Protein AF-A0A3D6C573-F1 (afdb_monomer_lite)

Radius of gyration: 12.77 Å; chains: 1; bounding box: 36×27×29 Å

Secondary structure (DSSP, 8-state):
-EEE-HHHHHHHHHHH-S-SSSB----SSHHHHHHHHHHHSTTHHHHHHTT-EEEEEESS-TTTSEEP-TTTTT-------EEEEE--TT---SSS---EEHHHHHHHTT--

Structure (mmCIF, N/CA/C/O backbone):
data_AF-A0A3D6C573-F1
#
_entry.id   AF-A0A3D6C573-F1
#
loop_
_atom_site.group_PDB
_atom_site.id
_atom_site.type_symbol
_atom_site.label_atom_id
_atom_site.label_alt_id
_atom_site.label_comp_id
_atom_site.label_asym_id
_atom_site.label_entity_id
_atom_site.label_seq_id
_atom_site.pdbx_PDB_ins_code
_atom_site.Cartn_x
_atom_site.Cartn_y
_atom_site.Cartn_z
_atom_site.occupancy
_atom_site.B_iso_or_equiv
_atom_site.auth_seq_id
_atom_site.auth_comp_id
_atom_site.auth_asym_id
_atom_site.auth_atom_id
_atom_site.pdbx_PDB_model_num
ATOM 1 N N . MET A 1 1 ? -3.879 8.286 7.166 1.00 89.69 1 MET A N 1
ATOM 2 C CA . MET A 1 1 ? -4.852 8.027 6.091 1.00 89.69 1 MET A CA 1
ATOM 3 C C . MET A 1 1 ? -4.251 7.046 5.100 1.00 89.69 1 MET A C 1
ATOM 5 O O . MET A 1 1 ? -3.042 6.845 5.106 1.00 89.69 1 MET A O 1
ATOM 9 N N . ILE A 1 2 ? -5.079 6.400 4.279 1.00 92.88 2 ILE A N 1
ATOM 10 C CA . ILE A 1 2 ? -4.613 5.487 3.227 1.00 92.88 2 ILE A CA 1
ATOM 11 C C . ILE A 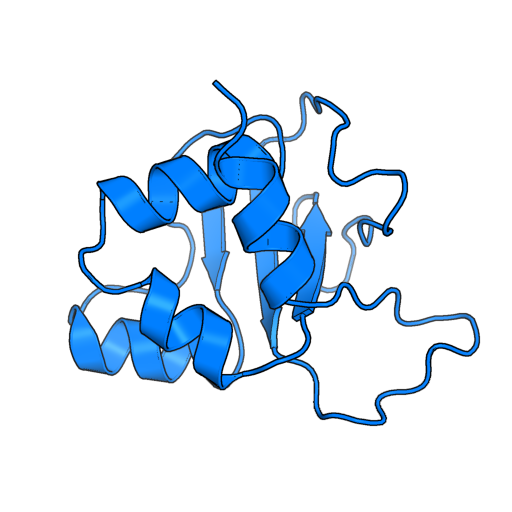1 2 ? -5.062 6.034 1.874 1.00 92.88 2 ILE A C 1
ATOM 13 O O . ILE A 1 2 ? -6.254 6.237 1.654 1.00 92.88 2 ILE A O 1
ATOM 17 N N . SER A 1 3 ? -4.118 6.213 0.958 1.00 94.00 3 SER A N 1
ATOM 18 C CA . SER A 1 3 ? -4.358 6.698 -0.397 1.00 94.00 3 SER A CA 1
ATOM 19 C C . SER A 1 3 ? -3.906 5.662 -1.421 1.00 94.00 3 SER A C 1
ATOM 21 O O . SER A 1 3 ? -2.767 5.194 -1.416 1.00 94.00 3 SER A O 1
ATOM 23 N N . LEU A 1 4 ? -4.817 5.283 -2.314 1.00 93.62 4 LEU A N 1
ATOM 24 C CA . LEU A 1 4 ? -4.567 4.339 -3.399 1.00 93.62 4 LEU A CA 1
ATOM 25 C C . LEU A 1 4 ? -4.389 5.102 -4.712 1.00 93.62 4 LEU A C 1
ATOM 27 O O . LEU A 1 4 ? -5.134 6.034 -5.008 1.00 93.62 4 LEU A O 1
ATOM 31 N N . TYR A 1 5 ? -3.461 4.639 -5.546 1.00 91.88 5 TYR A N 1
ATOM 32 C CA . TYR A 1 5 ? -3.124 5.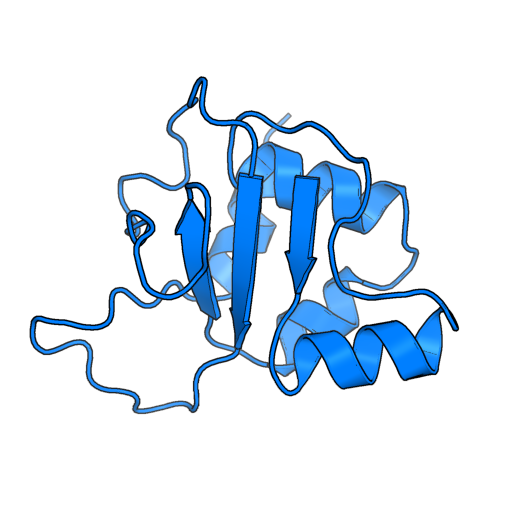262 -6.828 1.00 91.88 5 TYR A CA 1
ATOM 33 C C . TYR A 1 5 ? -3.219 4.275 -8.000 1.00 91.88 5 TYR A C 1
ATOM 35 O O . TYR A 1 5 ? -3.412 3.065 -7.834 1.00 91.88 5 TYR A O 1
ATOM 43 N N . GLY A 1 6 ? -3.099 4.806 -9.218 1.00 89.81 6 GLY A N 1
ATOM 44 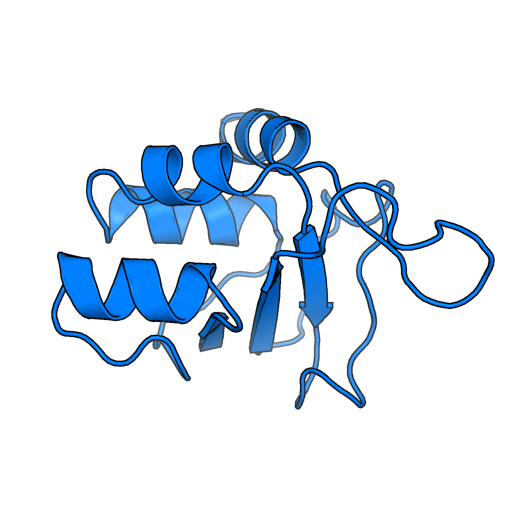C CA . GLY A 1 6 ? -2.999 4.023 -10.450 1.00 89.81 6 GLY A CA 1
ATOM 45 C C . GLY A 1 6 ? -4.207 3.119 -10.730 1.00 89.81 6 GLY A C 1
ATOM 46 O O . GLY A 1 6 ? -5.362 3.465 -10.465 1.00 89.81 6 GLY A O 1
ATOM 47 N N . SER A 1 7 ? -3.943 1.936 -11.291 1.00 90.31 7 SER A N 1
ATOM 48 C CA . SER A 1 7 ? -4.982 0.950 -11.622 1.00 90.31 7 SER A CA 1
ATOM 49 C C . SER A 1 7 ? -5.713 0.410 -10.388 1.00 90.31 7 SER A C 1
ATOM 51 O O . SER A 1 7 ? -6.900 0.095 -10.483 1.00 90.31 7 SER A O 1
ATOM 53 N N . LEU A 1 8 ? -5.054 0.366 -9.223 1.00 91.06 8 LEU A N 1
ATOM 54 C CA . LEU A 1 8 ? -5.660 -0.061 -7.960 1.00 91.06 8 LEU A CA 1
ATOM 55 C C . LEU A 1 8 ? -6.737 0.932 -7.512 1.00 91.06 8 LEU A C 1
ATOM 57 O O . LEU A 1 8 ? -7.846 0.514 -7.187 1.00 91.06 8 LEU A O 1
ATOM 61 N N . ALA A 1 9 ? -6.443 2.235 -7.561 1.00 93.19 9 ALA A N 1
ATOM 62 C CA . ALA A 1 9 ? -7.407 3.291 -7.249 1.00 93.19 9 ALA A CA 1
ATOM 63 C C . ALA A 1 9 ? -8.651 3.209 -8.138 1.00 93.19 9 ALA A C 1
ATOM 65 O O . ALA A 1 9 ? -9.784 3.291 -7.660 1.00 93.19 9 ALA A O 1
ATOM 66 N N . ARG A 1 10 ? -8.443 2.993 -9.444 1.00 92.75 10 ARG A N 1
ATOM 67 C CA . ARG A 1 10 ? -9.533 2.844 -10.414 1.00 92.75 10 ARG A CA 1
ATOM 68 C C . ARG A 1 10 ? -10.403 1.632 -10.093 1.00 92.75 10 ARG A C 1
ATOM 70 O O . ARG A 1 10 ? -11.620 1.775 -10.028 1.00 92.75 10 ARG A O 1
ATOM 77 N N . ALA A 1 11 ? -9.793 0.471 -9.857 1.00 91.69 11 ALA A N 1
ATOM 78 C CA . ALA A 1 11 ? -10.523 -0.751 -9.529 1.00 91.69 11 ALA A CA 1
ATOM 79 C C . ALA A 1 11 ? -11.275 -0.635 -8.190 1.00 91.69 11 ALA A C 1
ATOM 81 O O . ALA A 1 11 ? -12.417 -1.082 -8.076 1.00 91.69 11 ALA A O 1
ATOM 82 N N . PHE A 1 12 ? -10.669 0.016 -7.193 1.00 94.19 12 PHE A N 1
ATOM 83 C CA . PHE A 1 12 ? -11.301 0.303 -5.907 1.00 94.19 12 PHE A CA 1
ATOM 84 C C . PHE A 1 12 ? -12.529 1.204 -6.073 1.00 94.19 12 PHE A C 1
ATOM 86 O O . PHE A 1 12 ? -13.626 0.838 -5.647 1.00 94.19 12 PHE A O 1
ATOM 93 N N . LYS A 1 13 ? -12.370 2.347 -6.752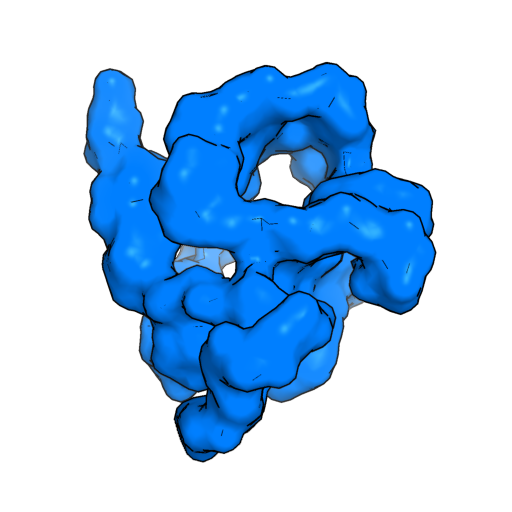 1.00 94.50 13 LYS A N 1
ATOM 94 C CA . LYS A 1 13 ? -13.464 3.287 -7.029 1.00 94.50 13 LYS A CA 1
ATOM 95 C C . LYS A 1 13 ? -14.582 2.630 -7.827 1.00 94.50 13 LYS A C 1
ATOM 97 O O . LYS A 1 13 ? -15.758 2.853 -7.556 1.00 94.50 13 LYS A O 1
ATOM 102 N N . GLU A 1 14 ? -14.237 1.799 -8.804 1.00 94.06 14 GLU A N 1
ATOM 103 C CA . GLU A 1 14 ? -15.219 1.084 -9.612 1.00 94.06 14 GLU A CA 1
ATOM 104 C C . GLU A 1 14 ? -16.027 0.085 -8.780 1.00 94.06 14 GLU A C 1
ATOM 106 O O . GLU A 1 14 ? -17.250 0.033 -8.925 1.00 94.06 14 GLU A O 1
ATOM 111 N N . LYS A 1 15 ? -15.373 -0.659 -7.884 1.00 94.00 15 LYS A N 1
ATOM 112 C CA . LYS A 1 15 ? -16.020 -1.687 -7.065 1.00 94.00 15 LYS A CA 1
ATOM 113 C C . LYS A 1 15 ? -16.829 -1.112 -5.903 1.00 94.00 15 LYS A C 1
ATOM 115 O O . LYS A 1 15 ? -17.967 -1.523 -5.703 1.00 94.00 15 LYS A O 1
ATOM 120 N N . TYR A 1 16 ? -16.253 -0.182 -5.146 1.00 93.62 16 TYR A N 1
ATOM 121 C CA . TYR A 1 16 ? -16.849 0.320 -3.902 1.00 93.62 16 TYR A CA 1
ATOM 122 C C . TYR A 1 16 ? -17.566 1.660 -4.063 1.00 93.62 16 TYR A C 1
ATOM 124 O O . TYR A 1 16 ? -18.281 2.067 -3.155 1.00 93.62 16 TYR A O 1
ATOM 132 N N . LYS A 1 17 ? -17.407 2.343 -5.207 1.00 93.56 17 LYS A N 1
ATOM 133 C CA . LYS A 1 17 ? -17.962 3.688 -5.468 1.00 93.56 17 LYS A CA 1
ATOM 134 C C . LYS A 1 17 ? -17.535 4.740 -4.434 1.00 93.56 17 LYS A C 1
ATOM 136 O O . LYS A 1 17 ? -18.230 5.731 -4.241 1.00 93.56 17 LYS A O 1
ATOM 141 N N . LEU A 1 18 ? -16.381 4.530 -3.804 1.00 92.69 18 LEU A N 1
ATOM 142 C CA . LEU A 1 18 ? -15.774 5.424 -2.821 1.00 92.69 18 LEU A CA 1
ATOM 14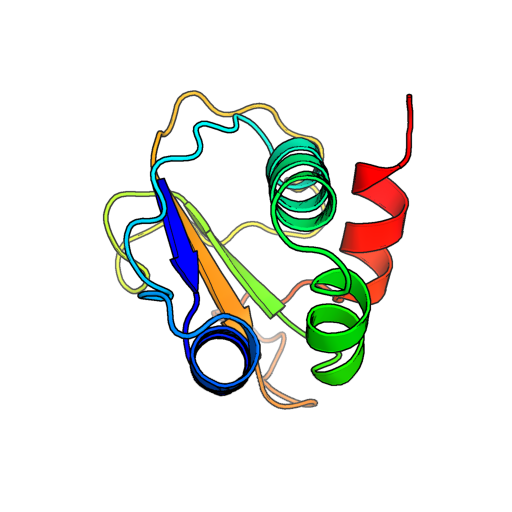3 C C . LEU A 1 18 ? -14.548 6.121 -3.407 1.00 92.69 18 LEU A C 1
ATOM 145 O O . LEU A 1 18 ? -13.990 5.672 -4.413 1.00 92.69 18 LEU A O 1
ATOM 149 N N . ASP A 1 19 ? -14.145 7.215 -2.766 1.00 92.69 19 ASP A N 1
ATOM 150 C CA . ASP A 1 19 ? -12.889 7.877 -3.085 1.00 92.69 19 ASP A CA 1
ATOM 151 C C . ASP A 1 19 ? -11.704 6.987 -2.654 1.00 92.69 19 ASP A C 1
ATOM 153 O O . ASP A 1 19 ? -11.658 6.562 -1.497 1.00 92.69 19 ASP A O 1
ATOM 157 N N . PRO A 1 20 ? -10.793 6.615 -3.574 1.00 91.81 20 PRO A N 1
ATOM 158 C CA . PRO A 1 20 ? -9.602 5.841 -3.242 1.00 91.81 20 PRO A CA 1
ATOM 159 C C . PRO A 1 20 ? -8.505 6.654 -2.535 1.00 91.81 20 PRO A C 1
ATOM 161 O O . PRO A 1 20 ? -7.520 6.047 -2.115 1.00 91.81 20 PRO A O 1
ATOM 164 N N . THR A 1 21 ? -8.627 7.981 -2.429 1.00 91.25 21 THR A N 1
ATOM 165 C CA . THR A 1 21 ? -7.680 8.839 -1.698 1.00 91.25 21 THR A CA 1
ATOM 166 C C . THR A 1 21 ? -8.199 9.222 -0.313 1.00 91.25 21 THR A C 1
ATOM 168 O O . THR A 1 21 ? -9.406 9.336 -0.111 1.00 91.25 21 THR A O 1
ATOM 171 N N . ASP A 1 22 ? -7.278 9.411 0.635 1.00 90.25 22 ASP A N 1
ATOM 172 C CA . ASP A 1 22 ? -7.538 9.900 1.996 1.00 90.25 22 ASP A CA 1
ATOM 173 C C . ASP A 1 22 ? -8.541 9.056 2.798 1.00 90.25 22 ASP A C 1
ATOM 175 O O . ASP A 1 22 ? -9.358 9.555 3.575 1.00 90.25 22 ASP A O 1
ATOM 179 N N . ILE A 1 23 ? -8.466 7.731 2.645 1.00 92.69 23 ILE A N 1
ATOM 180 C CA . ILE A 1 23 ? -9.300 6.795 3.399 1.00 92.69 23 ILE A CA 1
ATOM 181 C C . ILE A 1 23 ? -8.957 6.954 4.896 1.00 92.69 23 ILE A C 1
ATOM 183 O O . ILE A 1 23 ? -7.788 6.789 5.272 1.00 92.69 23 ILE A O 1
ATOM 187 N N . PRO A 1 24 ? -9.936 7.247 5.780 1.00 92.06 24 PRO A N 1
ATOM 188 C CA . PRO A 1 24 ? -9.698 7.653 7.170 1.00 92.06 24 PRO A CA 1
ATOM 189 C C . PRO A 1 24 ? -9.422 6.458 8.101 1.00 92.06 24 PRO A C 1
ATOM 191 O O . PRO A 1 24 ? -9.995 6.328 9.182 1.00 92.06 24 PRO A O 1
ATOM 194 N N . ILE A 1 25 ? -8.538 5.561 7.672 1.00 90.25 25 ILE A N 1
ATOM 195 C CA . ILE A 1 25 ? -8.060 4.411 8.435 1.00 90.25 25 ILE A CA 1
ATOM 196 C C . ILE A 1 25 ? -6.646 4.735 8.931 1.00 90.25 25 ILE A C 1
ATOM 198 O O . ILE A 1 25 ? -5.782 5.148 8.156 1.00 90.25 25 ILE A O 1
ATOM 202 N N . HIS A 1 26 ? -6.428 4.564 10.234 1.00 88.12 26 HIS A N 1
ATOM 203 C CA . HIS A 1 26 ? -5.139 4.786 10.887 1.00 88.12 26 HIS A CA 1
ATOM 204 C C . HIS A 1 26 ? -4.480 3.441 11.159 1.00 88.12 26 HIS A C 1
ATOM 206 O O . HIS A 1 26 ? -5.086 2.576 11.790 1.00 88.12 26 HIS A O 1
ATOM 212 N N . VAL A 1 27 ? -3.262 3.280 10.658 1.00 89.69 27 VAL A N 1
ATOM 213 C CA . VAL A 1 27 ? -2.478 2.043 10.702 1.00 89.69 27 VAL A CA 1
ATOM 214 C C . VAL A 1 27 ? -1.016 2.417 10.878 1.00 89.69 27 VAL A C 1
ATOM 216 O O . VAL A 1 27 ? -0.580 3.454 10.373 1.00 89.69 27 VAL A O 1
ATOM 219 N N . GLN A 1 28 ? -0.273 1.596 11.610 1.00 89.00 28 GLN A N 1
ATOM 220 C CA . GLN A 1 28 ? 1.119 1.880 11.965 1.00 89.00 28 GLN A CA 1
ATOM 221 C C . GLN A 1 28 ? 2.117 1.051 11.155 1.00 89.00 28 GLN A C 1
ATOM 223 O O . GLN A 1 28 ? 3.310 1.337 11.165 1.00 89.00 28 GLN A O 1
ATOM 228 N N . SER A 1 29 ? 1.650 0.032 10.438 1.00 87.06 29 SER A N 1
ATOM 229 C CA . SER A 1 29 ? 2.487 -0.824 9.601 1.00 87.06 29 SER A CA 1
ATOM 230 C C . SER A 1 29 ? 1.771 -1.223 8.317 1.00 87.06 29 SER A C 1
ATOM 232 O O . SER A 1 29 ? 0.545 -1.117 8.189 1.00 87.06 29 SER A O 1
ATOM 234 N N . VAL A 1 30 ? 2.538 -1.754 7.365 1.00 86.56 30 VAL A N 1
ATOM 235 C CA . VAL A 1 30 ? 1.985 -2.290 6.117 1.00 86.56 30 VAL A CA 1
ATOM 236 C C . VAL A 1 30 ? 1.080 -3.498 6.395 1.00 86.56 30 VAL A C 1
ATOM 238 O O . VAL A 1 30 ? 0.044 -3.661 5.745 1.00 86.56 30 VAL A O 1
ATOM 241 N N . ALA A 1 31 ? 1.425 -4.315 7.394 1.00 85.12 31 ALA A N 1
ATOM 242 C CA . ALA A 1 31 ? 0.616 -5.447 7.837 1.00 85.12 31 ALA A CA 1
ATOM 243 C C . ALA A 1 31 ? -0.773 -4.993 8.321 1.00 85.12 31 ALA A C 1
ATOM 245 O O . ALA A 1 31 ? -1.801 -5.504 7.863 1.00 85.12 31 ALA A O 1
ATOM 246 N N . GLU A 1 32 ? -0.811 -3.984 9.197 1.00 87.75 32 GLU A N 1
ATOM 247 C CA . GLU A 1 32 ? -2.057 -3.398 9.694 1.00 87.75 32 GLU A CA 1
ATOM 248 C C . GLU A 1 32 ? -2.858 -2.729 8.581 1.00 87.75 32 GLU A C 1
ATOM 250 O O . GLU A 1 32 ? -4.075 -2.892 8.525 1.00 87.75 32 GLU A O 1
ATOM 255 N N . MET A 1 33 ? -2.187 -2.036 7.659 1.00 89.56 33 MET A N 1
ATOM 256 C CA . MET A 1 33 ? -2.809 -1.444 6.478 1.00 89.56 33 MET A CA 1
ATOM 257 C C . MET A 1 33 ? -3.550 -2.494 5.652 1.00 89.56 33 MET A C 1
ATOM 259 O O . MET A 1 33 ? -4.734 -2.329 5.350 1.00 89.56 33 MET A O 1
ATOM 263 N N . MET A 1 34 ? -2.890 -3.609 5.332 1.00 88.19 34 MET A N 1
ATOM 264 C CA . MET A 1 34 ? -3.500 -4.697 4.568 1.00 88.19 34 MET A CA 1
ATOM 265 C C . MET A 1 34 ? -4.659 -5.346 5.326 1.00 88.19 34 MET A C 1
ATOM 267 O O . MET A 1 34 ? -5.720 -5.592 4.743 1.00 88.19 34 MET A O 1
ATOM 271 N N . LYS A 1 35 ? -4.502 -5.579 6.632 1.00 88.75 35 LYS A N 1
ATOM 272 C CA . LYS A 1 35 ? -5.559 -6.131 7.489 1.00 88.75 35 LYS A CA 1
ATOM 273 C C . LYS A 1 35 ? -6.767 -5.198 7.567 1.00 88.75 35 LYS A C 1
ATOM 275 O O . LYS A 1 35 ? -7.895 -5.636 7.358 1.00 88.75 35 LYS A O 1
ATOM 280 N N . ALA A 1 36 ? -6.549 -3.907 7.793 1.00 91.25 36 ALA A N 1
ATOM 281 C CA . ALA A 1 36 ? -7.614 -2.920 7.880 1.00 91.25 36 ALA A CA 1
ATOM 282 C C . ALA A 1 36 ? -8.330 -2.744 6.534 1.00 91.25 36 ALA A C 1
ATOM 284 O O . ALA A 1 36 ? -9.560 -2.728 6.494 1.00 91.25 36 ALA A O 1
ATOM 285 N N . MET A 1 37 ? -7.595 -2.693 5.421 1.00 92.56 37 MET A N 1
ATOM 286 C CA . MET A 1 37 ? -8.188 -2.608 4.085 1.00 92.56 37 MET A CA 1
ATOM 287 C C . MET A 1 37 ? -9.013 -3.852 3.740 1.00 92.56 37 MET A C 1
ATOM 289 O O . MET A 1 37 ? -10.125 -3.738 3.230 1.00 92.56 37 MET A O 1
ATOM 293 N N . THR A 1 38 ? -8.509 -5.050 4.035 1.00 91.00 38 THR A N 1
ATOM 294 C CA . THR A 1 38 ? -9.242 -6.296 3.753 1.00 91.00 38 THR A CA 1
ATOM 295 C C . THR A 1 38 ? -10.442 -6.512 4.674 1.00 91.00 38 THR A C 1
ATOM 297 O O . THR A 1 38 ? -11.443 -7.064 4.219 1.00 91.00 38 THR A O 1
ATOM 300 N N . ALA A 1 39 ? -10.381 -6.037 5.922 1.00 91.31 39 ALA A N 1
ATOM 301 C CA . ALA A 1 39 ? -11.496 -6.085 6.866 1.00 91.31 39 ALA A CA 1
ATOM 302 C C . ALA A 1 39 ? -12.620 -5.098 6.508 1.00 91.31 39 ALA A C 1
ATOM 304 O O . ALA A 1 39 ? -13.794 -5.450 6.604 1.00 91.31 39 ALA A O 1
ATOM 305 N N . ASN A 1 40 ? -12.276 -3.880 6.076 1.00 92.25 40 ASN A N 1
ATOM 306 C CA . ASN A 1 40 ? -13.264 -2.851 5.730 1.00 92.25 40 ASN A CA 1
ATOM 307 C C . ASN A 1 40 ? -13.827 -3.006 4.309 1.00 92.25 40 ASN A C 1
ATOM 309 O O . ASN A 1 40 ? -14.961 -2.607 4.052 1.00 92.25 40 ASN A O 1
ATOM 313 N N . PHE A 1 41 ? -13.063 -3.595 3.381 1.00 93.69 41 PHE A N 1
ATOM 314 C CA . PHE A 1 41 ? -13.431 -3.676 1.965 1.00 93.69 41 PHE A CA 1
ATOM 315 C C . PHE A 1 41 ? -13.413 -5.129 1.455 1.00 93.69 41 PHE A C 1
ATOM 317 O O . PHE A 1 41 ? -12.390 -5.614 0.951 1.00 93.69 41 PHE A O 1
ATOM 324 N N . PRO A 1 42 ? -14.554 -5.845 1.537 1.00 92.81 42 PRO A N 1
ATOM 325 C CA . PRO A 1 42 ? -14.658 -7.235 1.105 1.00 92.81 42 PRO A CA 1
ATOM 326 C C . PRO A 1 42 ? -14.229 -7.464 -0.352 1.00 92.81 42 PRO A C 1
ATOM 328 O O . PRO A 1 42 ? -14.811 -6.963 -1.318 1.00 92.81 42 PRO A O 1
ATOM 331 N N . GLY A 1 43 ? -13.197 -8.289 -0.521 1.00 89.94 43 GLY A N 1
ATOM 332 C CA . GLY A 1 43 ? -12.601 -8.596 -1.819 1.00 89.94 43 GLY A CA 1
ATOM 333 C C . GLY A 1 43 ? -11.622 -7.536 -2.328 1.00 89.94 43 GLY A C 1
ATOM 334 O O . GLY A 1 43 ? -11.308 -7.542 -3.517 1.00 89.94 43 GLY A O 1
ATOM 335 N N . PHE A 1 44 ? -11.134 -6.643 -1.460 1.00 90.88 44 PHE A N 1
ATOM 336 C CA . PHE A 1 44 ? -9.966 -5.804 -1.739 1.00 90.88 44 PHE A CA 1
ATOM 337 C C . PHE A 1 44 ? -8.724 -6.659 -1.992 1.00 90.88 44 PHE A C 1
ATOM 339 O O . PHE A 1 44 ? -7.972 -6.380 -2.916 1.00 90.88 44 PHE A O 1
ATOM 346 N N . ARG A 1 45 ? -8.575 -7.766 -1.252 1.00 87.88 45 ARG A N 1
ATOM 347 C CA . ARG A 1 45 ? -7.491 -8.738 -1.443 1.00 87.88 45 ARG A CA 1
ATOM 348 C C . ARG A 1 45 ? -7.347 -9.173 -2.903 1.00 87.88 45 ARG A C 1
ATOM 350 O O . ARG A 1 45 ? -6.265 -9.063 -3.454 1.00 87.88 45 ARG A O 1
ATOM 357 N N . ALA A 1 46 ? -8.438 -9.600 -3.536 1.00 88.31 46 ALA A N 1
ATOM 358 C CA . ALA A 1 46 ? -8.408 -10.041 -4.930 1.00 88.31 46 ALA A CA 1
ATOM 359 C C . ALA A 1 46 ? -8.040 -8.901 -5.899 1.00 88.31 46 ALA A C 1
ATOM 361 O O . ALA A 1 46 ? -7.327 -9.125 -6.871 1.00 88.31 46 ALA A O 1
ATOM 362 N N . LEU A 1 47 ? -8.487 -7.666 -5.621 1.00 87.88 47 LEU A N 1
ATOM 363 C CA . LEU A 1 47 ? -8.077 -6.491 -6.401 1.00 87.88 47 LEU A CA 1
ATOM 364 C C . LEU A 1 47 ? -6.580 -6.204 -6.259 1.00 87.88 47 LEU A C 1
ATOM 366 O O . LEU A 1 47 ? -5.947 -5.782 -7.226 1.00 87.88 47 LEU A O 1
ATOM 370 N N . PHE A 1 48 ? -6.041 -6.425 -5.060 1.00 87.62 48 PHE A N 1
ATOM 371 C CA . PHE A 1 48 ? -4.637 -6.219 -4.750 1.00 87.62 48 PHE A CA 1
ATOM 372 C C . PHE A 1 48 ? -3.748 -7.304 -5.387 1.00 87.62 48 PHE A C 1
ATOM 374 O O . PHE A 1 48 ? -2.775 -7.023 -6.078 1.00 87.62 48 PHE A O 1
ATOM 381 N N . GLU A 1 49 ? -4.118 -8.576 -5.253 1.00 85.38 49 GLU A N 1
ATOM 382 C CA . GLU A 1 49 ? -3.385 -9.691 -5.873 1.00 85.38 49 GLU A CA 1
ATOM 383 C C . GLU A 1 49 ? -3.301 -9.548 -7.401 1.00 85.38 49 GLU A C 1
ATOM 385 O O . GLU A 1 49 ? -2.277 -9.879 -7.996 1.00 85.38 49 GLU A O 1
ATOM 390 N N . ALA A 1 50 ? -4.335 -8.985 -8.034 1.00 84.44 50 ALA A N 1
ATOM 391 C CA . ALA A 1 50 ? -4.402 -8.826 -9.484 1.00 84.44 50 ALA A CA 1
ATOM 392 C C . ALA A 1 50 ? -3.362 -7.861 -10.088 1.00 84.44 50 ALA A C 1
ATOM 394 O O . ALA A 1 50 ? -3.126 -7.938 -11.292 1.00 84.44 50 ALA A O 1
ATOM 395 N N . GLN A 1 51 ? -2.748 -6.953 -9.313 1.00 82.06 51 GLN A N 1
ATOM 396 C CA . GLN A 1 51 ? -1.755 -6.007 -9.862 1.00 82.06 51 GLN A CA 1
ATOM 397 C C . GLN A 1 51 ? -0.301 -6.490 -9.715 1.00 82.06 51 GLN A C 1
ATOM 399 O O . GLN A 1 51 ? 0.591 -5.951 -10.366 1.00 82.06 51 GLN A O 1
ATOM 404 N N . GLY A 1 52 ? -0.047 -7.506 -8.883 1.00 79.62 52 GLY A N 1
ATOM 405 C CA . GLY A 1 52 ? 1.255 -8.172 -8.747 1.00 79.62 52 GLY A CA 1
ATOM 406 C C . GLY A 1 52 ? 2.317 -7.409 -7.943 1.00 79.62 52 GLY A C 1
ATOM 407 O O . GLY A 1 52 ? 2.810 -7.933 -6.943 1.00 79.62 52 GLY A O 1
ATOM 408 N N . HIS A 1 53 ? 2.677 -6.190 -8.348 1.00 83.75 53 HIS A N 1
ATOM 409 C CA . HIS A 1 53 ? 3.770 -5.409 -7.755 1.00 83.75 53 HIS A CA 1
ATOM 410 C C . HIS A 1 53 ? 3.315 -4.026 -7.301 1.00 83.75 53 HIS A C 1
ATOM 412 O O . HIS A 1 53 ? 2.530 -3.364 -7.981 1.00 83.75 53 HIS A O 1
ATOM 418 N N . TYR A 1 54 ? 3.858 -3.572 -6.173 1.00 85.81 54 TYR A N 1
ATOM 419 C CA . TYR A 1 54 ? 3.439 -2.341 -5.519 1.00 85.81 54 TYR A CA 1
ATOM 420 C C . TYR A 1 54 ? 4.609 -1.503 -5.046 1.00 85.81 54 TYR A C 1
ATOM 422 O O . TYR A 1 54 ? 5.582 -2.016 -4.506 1.00 85.81 54 TYR A O 1
ATOM 430 N N . ARG A 1 55 ? 4.463 -0.190 -5.172 1.00 87.31 55 ARG A N 1
ATOM 431 C CA . ARG A 1 55 ? 5.239 0.780 -4.412 1.00 87.31 55 ARG A CA 1
ATOM 432 C C . ARG A 1 55 ? 4.378 1.267 -3.254 1.00 87.31 55 ARG A C 1
ATOM 434 O O . ARG A 1 55 ? 3.259 1.737 -3.473 1.00 87.31 55 ARG A O 1
ATOM 441 N N . VAL A 1 56 ? 4.906 1.125 -2.044 1.00 88.69 56 VAL A N 1
ATOM 442 C CA . VAL A 1 56 ? 4.302 1.638 -0.814 1.00 88.69 56 VAL A CA 1
ATOM 443 C C . VAL A 1 56 ? 5.170 2.791 -0.334 1.00 88.69 56 VAL A C 1
ATOM 445 O O . VAL A 1 56 ? 6.388 2.655 -0.267 1.00 88.69 56 VAL A O 1
ATOM 448 N N . VAL A 1 57 ? 4.552 3.933 -0.061 1.00 89.44 57 VAL A N 1
ATOM 449 C CA . VAL A 1 57 ? 5.225 5.153 0.388 1.00 89.44 57 VAL A CA 1
ATOM 450 C C . VAL A 1 57 ? 4.547 5.632 1.666 1.00 89.44 57 VAL A C 1
ATOM 452 O O . VAL A 1 57 ? 3.319 5.620 1.747 1.00 89.44 57 VAL A O 1
ATOM 455 N N . ARG A 1 58 ? 5.340 6.041 2.655 1.00 89.25 58 ARG A N 1
ATOM 456 C CA . ARG A 1 58 ? 4.871 6.677 3.893 1.00 89.25 58 ARG A CA 1
ATOM 457 C C . ARG A 1 58 ? 5.263 8.153 3.915 1.00 89.25 58 ARG A C 1
ATOM 459 O O . ARG A 1 58 ? 6.357 8.495 3.471 1.00 89.25 58 ARG A O 1
ATOM 466 N N . GLY A 1 59 ? 4.407 9.010 4.458 1.00 86.88 59 GLY A N 1
ATOM 467 C CA . GLY A 1 59 ? 4.647 10.456 4.550 1.00 86.88 59 GLY A CA 1
ATOM 468 C C . GLY A 1 59 ? 3.515 11.268 3.932 1.00 86.88 59 GLY A C 1
ATOM 469 O O . GLY A 1 59 ? 2.471 10.713 3.625 1.00 86.88 59 GLY A O 1
ATOM 470 N N . ASP A 1 60 ? 3.727 12.571 3.761 1.00 85.56 60 ASP A N 1
ATOM 471 C CA . ASP A 1 60 ? 2.662 13.512 3.375 1.00 85.56 60 ASP A CA 1
ATOM 472 C C . ASP A 1 60 ? 2.185 13.351 1.919 1.00 85.56 60 ASP A C 1
ATOM 474 O O . ASP A 1 60 ? 1.080 13.766 1.563 1.00 85.56 60 ASP A O 1
ATOM 478 N N . SER A 1 61 ? 3.027 12.797 1.042 1.00 86.00 61 SER A N 1
ATOM 479 C CA . SER A 1 61 ? 2.712 12.613 -0.374 1.00 86.00 61 SER A CA 1
ATOM 480 C C . SER A 1 61 ? 3.401 11.376 -0.953 1.00 86.00 61 SER A C 1
ATOM 482 O O . SER A 1 61 ? 4.392 10.869 -0.424 1.00 86.00 61 SER A O 1
ATOM 484 N N . PHE A 1 62 ? 2.892 10.891 -2.087 1.00 85.06 62 PHE A N 1
ATOM 485 C CA . PHE A 1 62 ? 3.512 9.777 -2.808 1.00 85.06 62 PHE A CA 1
ATOM 486 C C . PHE A 1 62 ? 4.882 10.140 -3.415 1.00 85.06 62 PHE A C 1
ATOM 488 O O . PHE A 1 62 ? 5.741 9.266 -3.547 1.00 85.06 62 PHE A O 1
ATOM 495 N N . ASP A 1 63 ? 5.078 11.405 -3.797 1.00 83.88 63 ASP A N 1
ATOM 496 C CA . ASP A 1 63 ? 6.287 11.865 -4.489 1.00 83.88 63 ASP A CA 1
ATOM 497 C C . ASP A 1 63 ? 7.421 12.225 -3.516 1.00 83.88 63 ASP A C 1
ATOM 499 O O . ASP A 1 63 ? 8.580 11.938 -3.814 1.00 83.88 63 ASP A O 1
ATOM 503 N N . ASP A 1 64 ? 7.088 12.779 -2.345 1.00 83.50 64 ASP A N 1
ATOM 504 C CA . ASP A 1 64 ? 8.059 13.246 -1.340 1.00 83.50 64 ASP A CA 1
ATOM 505 C C . ASP A 1 64 ? 8.206 12.296 -0.141 1.00 83.50 64 ASP A C 1
ATOM 507 O O . ASP A 1 64 ? 9.077 12.485 0.710 1.00 83.50 64 ASP A O 1
ATOM 511 N N . GLY A 1 65 ? 7.348 11.280 -0.045 1.00 84.12 65 GLY A N 1
ATOM 512 C CA . GLY A 1 65 ? 7.375 10.321 1.049 1.00 84.12 65 GLY A CA 1
ATOM 513 C C . GLY A 1 65 ? 8.515 9.300 0.957 1.00 84.12 65 GLY A C 1
ATOM 514 O O . GLY A 1 65 ? 9.156 9.089 -0.075 1.00 84.12 65 GLY A O 1
ATOM 515 N N . HIS A 1 66 ? 8.731 8.595 2.064 1.00 86.75 66 HIS A N 1
ATOM 516 C CA . HIS A 1 66 ? 9.694 7.504 2.174 1.00 86.75 66 HIS A CA 1
ATOM 517 C C . HIS A 1 66 ? 9.124 6.228 1.550 1.00 86.75 66 HIS A C 1
ATOM 519 O O . HIS A 1 66 ? 8.092 5.717 1.991 1.00 86.75 66 HIS A O 1
ATOM 525 N N . ALA A 1 67 ? 9.790 5.702 0.523 1.00 85.69 67 ALA A N 1
ATOM 526 C CA . ALA A 1 67 ? 9.426 4.415 -0.055 1.00 85.69 67 ALA A CA 1
ATOM 527 C C . ALA A 1 67 ? 9.796 3.287 0.915 1.00 85.69 67 ALA A C 1
ATOM 529 O O . ALA A 1 67 ? 10.913 3.235 1.408 1.00 85.69 67 ALA A O 1
ATOM 530 N N . VAL A 1 68 ? 8.840 2.404 1.188 1.00 85.50 68 VAL A N 1
ATOM 531 C CA . VAL A 1 68 ? 9.028 1.269 2.093 1.00 85.50 68 VAL A CA 1
ATOM 532 C C . VAL A 1 68 ? 9.669 0.125 1.320 1.00 85.50 68 VAL A C 1
ATOM 534 O O . VAL A 1 68 ? 9.197 -0.238 0.235 1.00 85.50 68 VAL A O 1
ATOM 537 N N . ASP A 1 69 ? 10.729 -0.452 1.877 1.00 81.19 69 ASP A N 1
ATOM 538 C CA . ASP A 1 69 ? 11.379 -1.637 1.317 1.00 81.19 69 ASP A CA 1
ATOM 539 C C . ASP A 1 69 ? 10.947 -2.951 1.981 1.00 81.19 69 ASP A C 1
ATOM 541 O O . ASP A 1 69 ? 10.162 -2.968 2.924 1.00 81.19 69 ASP A O 1
ATOM 545 N N . GLU A 1 70 ? 11.435 -4.077 1.450 1.00 77.50 70 GLU A N 1
ATOM 546 C CA . GLU A 1 70 ? 11.068 -5.420 1.915 1.00 77.50 70 GLU A CA 1
ATOM 547 C C . GLU A 1 70 ? 11.449 -5.687 3.389 1.00 77.50 70 GLU A C 1
ATOM 549 O O . GLU A 1 70 ? 10.791 -6.492 4.043 1.00 77.50 70 GLU A O 1
ATOM 554 N N . ASN A 1 71 ? 12.457 -4.997 3.933 1.00 80.12 71 ASN A N 1
ATOM 555 C CA . ASN A 1 71 ? 12.881 -5.108 5.334 1.00 80.12 71 ASN A CA 1
ATOM 556 C C . ASN A 1 71 ? 12.078 -4.188 6.269 1.00 80.12 71 ASN A C 1
ATOM 558 O O . ASN A 1 71 ? 12.098 -4.373 7.484 1.00 80.12 71 ASN A O 1
ATOM 562 N N . GLU A 1 72 ? 11.384 -3.195 5.714 1.00 81.19 72 GLU A N 1
ATOM 563 C CA . GLU A 1 72 ? 10.619 -2.195 6.464 1.00 81.19 72 GLU A CA 1
ATOM 564 C C . GLU A 1 72 ? 9.122 -2.535 6.585 1.00 81.19 72 GLU A C 1
ATOM 566 O O . GLU A 1 72 ? 8.389 -1.847 7.299 1.00 81.19 72 GLU A O 1
ATOM 571 N N . ILE A 1 73 ? 8.651 -3.599 5.919 1.00 78.94 73 ILE A N 1
ATOM 572 C CA . ILE A 1 73 ? 7.230 -4.006 5.896 1.00 78.94 73 ILE A CA 1
ATOM 573 C C . ILE A 1 73 ? 6.698 -4.304 7.307 1.00 78.94 73 ILE A C 1
ATOM 575 O O . ILE A 1 73 ? 5.568 -3.929 7.633 1.00 78.94 73 ILE A O 1
ATOM 579 N N . ASP A 1 74 ? 7.519 -4.958 8.132 1.00 78.75 74 ASP A N 1
ATOM 580 C CA . ASP A 1 74 ? 7.180 -5.369 9.500 1.00 78.75 74 ASP A CA 1
ATOM 581 C C . ASP A 1 74 ? 7.451 -4.276 10.545 1.00 78.75 74 ASP A C 1
ATOM 583 O O . ASP A 1 74 ? 7.162 -4.448 11.731 1.00 78.75 74 ASP A O 1
ATOM 587 N N . MET A 1 75 ? 8.015 -3.139 10.130 1.00 83.56 75 MET A N 1
ATOM 588 C CA . MET A 1 75 ? 8.310 -2.044 11.045 1.00 83.56 75 MET A CA 1
ATOM 589 C C . MET A 1 75 ? 7.040 -1.262 11.392 1.00 83.56 75 MET A C 1
ATOM 591 O O . MET A 1 75 ? 6.156 -1.038 10.563 1.00 83.56 75 MET A O 1
ATOM 595 N N . VAL A 1 76 ? 6.973 -0.830 12.651 1.00 84.94 76 VAL A N 1
ATOM 596 C CA . VAL A 1 76 ? 5.918 0.042 13.169 1.00 84.94 76 VAL A CA 1
ATOM 597 C C . VAL A 1 76 ? 6.401 1.483 13.084 1.00 84.94 76 VAL A C 1
ATOM 599 O O . VAL A 1 76 ? 7.474 1.822 13.585 1.00 84.94 76 VAL A O 1
ATOM 602 N N . TRP A 1 77 ? 5.584 2.335 12.482 1.00 82.94 77 TRP A N 1
ATOM 603 C CA . TRP A 1 77 ? 5.878 3.737 12.231 1.00 82.94 77 TRP A CA 1
ATOM 604 C C . TRP A 1 77 ? 4.878 4.634 12.962 1.00 82.94 77 TRP A C 1
ATOM 606 O O . TRP A 1 77 ? 3.729 4.261 13.196 1.00 82.94 77 TRP A O 1
ATOM 616 N N . GLN A 1 78 ? 5.324 5.836 13.336 1.00 77.25 78 GLN A N 1
ATOM 617 C CA . GLN A 1 78 ? 4.448 6.862 13.919 1.00 77.25 78 GLN A CA 1
ATOM 618 C C . GLN A 1 78 ? 3.825 7.787 12.865 1.00 77.25 78 GLN A C 1
ATOM 620 O O . GLN A 1 78 ? 2.949 8.590 13.198 1.00 77.25 78 GLN A O 1
ATOM 625 N N . ASP A 1 79 ? 4.276 7.681 11.613 1.00 66.62 79 ASP A N 1
ATOM 626 C CA . ASP A 1 79 ? 3.748 8.460 10.500 1.00 66.62 79 ASP A CA 1
ATOM 627 C C . ASP A 1 79 ? 2.307 8.059 10.190 1.00 66.62 79 ASP A C 1
ATOM 629 O O . ASP A 1 79 ? 1.885 6.919 10.400 1.00 66.62 79 ASP A O 1
ATOM 633 N N . LYS A 1 80 ? 1.529 9.032 9.714 1.00 68.62 80 LYS A N 1
ATOM 634 C CA . LYS A 1 80 ? 0.072 8.900 9.646 1.00 68.62 80 LYS A CA 1
ATOM 635 C C . LYS A 1 80 ? -0.430 8.426 8.293 1.00 68.62 80 LYS A C 1
ATOM 637 O O . LYS A 1 80 ? -1.477 7.775 8.254 1.00 68.62 80 LYS A O 1
ATOM 642 N N . ASP A 1 81 ? 0.284 8.748 7.219 1.00 89.56 81 ASP A N 1
ATOM 643 C CA . ASP A 1 81 ? -0.241 8.654 5.863 1.00 89.56 81 ASP A CA 1
ATOM 644 C C . ASP A 1 81 ? 0.524 7.641 5.013 1.00 89.56 81 ASP A C 1
ATOM 646 O O . ASP A 1 81 ? 1.756 7.573 5.006 1.00 89.56 81 ASP A O 1
ATOM 650 N N . TRP A 1 82 ? -0.263 6.803 4.343 1.00 92.12 82 TRP A N 1
ATOM 651 C CA . TRP A 1 82 ? 0.184 5.653 3.579 1.00 92.12 82 TRP A CA 1
ATOM 652 C C . TRP A 1 82 ? -0.317 5.759 2.148 1.00 92.12 82 TRP A C 1
ATOM 654 O O . TRP A 1 82 ? -1.512 5.921 1.902 1.00 92.12 82 TRP A O 1
ATOM 664 N N . HIS A 1 83 ? 0.589 5.591 1.195 1.00 91.88 83 HIS A N 1
ATOM 665 C CA . HIS A 1 83 ? 0.319 5.710 -0.228 1.00 91.88 83 HIS A CA 1
ATOM 666 C C . HIS A 1 83 ? 0.687 4.408 -0.938 1.00 91.88 83 HIS A C 1
ATOM 668 O O . HIS A 1 83 ? 1.807 3.914 -0.814 1.00 91.88 83 HIS A O 1
ATOM 674 N N . ILE A 1 84 ? -0.247 3.848 -1.708 1.00 91.12 84 ILE A N 1
ATOM 675 C CA . ILE A 1 84 ? -0.062 2.575 -2.414 1.00 91.12 84 ILE A CA 1
ATOM 676 C C . ILE A 1 84 ? -0.293 2.772 -3.905 1.00 91.12 84 ILE A C 1
ATOM 678 O O . ILE A 1 84 ? -1.391 3.139 -4.329 1.00 91.12 84 ILE A O 1
ATOM 682 N N . MET A 1 85 ? 0.699 2.424 -4.719 1.00 90.06 85 MET A N 1
ATOM 683 C CA . MET A 1 85 ? 0.579 2.459 -6.172 1.00 90.06 85 MET A CA 1
ATOM 684 C C . MET A 1 85 ? 1.004 1.124 -6.789 1.00 90.06 85 MET A C 1
ATOM 686 O O . MET A 1 85 ? 2.101 0.647 -6.496 1.00 90.06 85 MET A O 1
ATOM 690 N N . PRO A 1 86 ? 0.183 0.510 -7.659 1.00 87.25 86 PRO A N 1
ATOM 691 C CA . PRO A 1 86 ? 0.637 -0.620 -8.452 1.00 87.25 86 PRO A CA 1
ATOM 692 C C . PRO A 1 86 ? 1.690 -0.146 -9.451 1.00 87.25 86 PRO A C 1
ATOM 694 O O . PRO A 1 86 ? 1.535 0.899 -10.086 1.00 87.25 86 PRO A O 1
ATOM 697 N N . VAL A 1 87 ? 2.752 -0.926 -9.607 1.00 83.25 87 VAL A N 1
ATOM 698 C CA . VAL A 1 87 ? 3.803 -0.657 -10.592 1.00 83.25 87 VAL A CA 1
ATOM 699 C C . VAL A 1 87 ? 3.803 -1.747 -11.653 1.00 83.25 87 VAL A C 1
ATOM 701 O O . VAL A 1 87 ? 3.502 -2.907 -11.377 1.00 83.25 87 VAL A O 1
ATOM 704 N N . ALA A 1 88 ? 4.126 -1.377 -12.892 1.00 70.12 88 ALA A N 1
ATOM 705 C CA . ALA A 1 88 ? 4.216 -2.344 -13.977 1.00 70.12 88 ALA A CA 1
ATOM 706 C C . ALA A 1 88 ? 5.298 -3.395 -13.675 1.00 70.12 88 ALA A C 1
ATOM 708 O O . ALA A 1 88 ? 6.386 -3.060 -13.197 1.00 70.12 88 ALA A O 1
ATOM 709 N N . ALA A 1 89 ? 5.019 -4.663 -13.990 1.00 56.31 89 ALA A N 1
ATOM 710 C CA . ALA A 1 89 ? 6.015 -5.726 -13.921 1.00 56.31 89 ALA A CA 1
ATOM 711 C C . ALA A 1 89 ? 7.231 -5.348 -14.791 1.00 56.31 89 ALA A C 1
ATOM 713 O O . ALA A 1 89 ? 7.083 -5.075 -15.981 1.00 56.31 89 ALA A O 1
ATOM 714 N N . GLY A 1 90 ? 8.421 -5.281 -14.187 1.00 51.22 90 GLY A N 1
ATOM 715 C CA . GLY A 1 90 ? 9.645 -4.810 -14.849 1.00 51.22 90 GLY A CA 1
ATOM 716 C C . GLY A 1 90 ? 10.014 -3.343 -14.589 1.00 51.22 90 GLY A C 1
ATOM 717 O O . GLY A 1 90 ? 11.041 -2.890 -15.097 1.00 51.22 90 GLY A O 1
ATOM 718 N N . ALA A 1 91 ? 9.242 -2.604 -13.778 1.00 57.69 91 ALA A N 1
ATOM 719 C CA . ALA A 1 91 ? 9.708 -1.345 -13.199 1.00 57.69 91 ALA A CA 1
ATOM 720 C C . ALA A 1 91 ? 10.999 -1.621 -12.406 1.00 57.69 91 ALA A C 1
ATOM 722 O O . ALA A 1 91 ? 11.021 -2.444 -11.491 1.00 57.69 91 ALA A O 1
ATOM 723 N N . LYS A 1 92 ? 12.107 -1.025 -12.856 1.00 48.12 92 LYS A N 1
ATOM 724 C CA . LYS A 1 92 ? 13.466 -1.385 -12.440 1.00 48.12 92 LYS A CA 1
ATOM 725 C C . LYS A 1 92 ? 13.626 -1.305 -10.915 1.00 48.12 92 LYS A C 1
ATOM 727 O O . LYS A 1 92 ? 13.404 -0.248 -10.337 1.00 48.12 92 LYS A O 1
ATOM 732 N N . LYS A 1 93 ? 14.144 -2.382 -10.306 1.00 52.66 93 LYS A N 1
ATOM 733 C CA . LYS A 1 93 ? 14.704 -2.411 -8.935 1.00 52.66 93 LYS A CA 1
ATOM 734 C C . LYS A 1 93 ? 16.031 -1.626 -8.811 1.00 52.66 93 LYS A C 1
ATOM 736 O O . LYS A 1 93 ? 16.703 -1.704 -7.789 1.00 52.66 93 LYS A O 1
ATOM 741 N N . ASP A 1 94 ? 16.433 -0.906 -9.859 1.00 45.88 94 ASP A N 1
ATOM 742 C CA . ASP A 1 94 ? 17.736 -0.253 -9.972 1.00 45.88 94 ASP A CA 1
ATOM 743 C C . ASP A 1 94 ? 17.657 1.159 -9.364 1.00 45.88 94 ASP A C 1
ATOM 745 O O . ASP A 1 94 ? 17.287 2.139 -10.012 1.00 45.88 94 ASP A O 1
ATOM 749 N N . GLY A 1 95 ? 17.901 1.226 -8.056 1.00 47.16 95 GLY A N 1
ATOM 750 C CA . GLY A 1 95 ? 18.335 2.422 -7.329 1.00 47.16 95 GLY A CA 1
ATOM 751 C C . GLY A 1 95 ? 17.276 3.416 -6.840 1.00 47.16 95 GLY A C 1
ATOM 752 O O . GLY A 1 95 ? 17.515 4.036 -5.810 1.00 47.16 95 GLY A O 1
ATOM 753 N N . LEU A 1 96 ? 16.128 3.580 -7.515 1.00 51.47 96 LEU A N 1
ATOM 754 C CA . LEU A 1 96 ? 15.196 4.686 -7.193 1.00 51.47 96 LEU A CA 1
ATOM 755 C C . LEU A 1 96 ? 13.743 4.285 -6.891 1.00 51.47 96 LEU A C 1
ATOM 757 O O . LEU A 1 96 ? 12.993 5.082 -6.335 1.00 51.47 96 LEU A O 1
ATOM 761 N N . ILE A 1 97 ? 13.318 3.074 -7.259 1.00 55.41 97 ILE A N 1
ATOM 762 C CA . ILE A 1 97 ? 11.928 2.622 -7.089 1.00 55.41 97 ILE A CA 1
ATOM 763 C C . ILE A 1 97 ? 11.930 1.314 -6.297 1.00 55.41 97 ILE A C 1
ATOM 765 O O . ILE A 1 97 ? 11.980 0.220 -6.862 1.00 55.41 97 ILE A O 1
ATOM 769 N N . GLN A 1 98 ? 11.876 1.426 -4.969 1.00 66.56 98 GLN A N 1
ATOM 770 C CA . GLN A 1 98 ? 11.652 0.279 -4.090 1.00 66.56 98 GLN A CA 1
ATOM 771 C C . GLN A 1 98 ? 10.235 -0.254 -4.338 1.00 66.56 98 GLN A C 1
ATOM 773 O O . GLN A 1 98 ? 9.236 0.446 -4.170 1.00 66.56 98 GLN A O 1
ATOM 778 N N . THR A 1 99 ? 10.169 -1.482 -4.849 1.00 68.62 99 THR A N 1
ATOM 779 C CA . THR A 1 99 ? 8.930 -2.166 -5.220 1.00 68.62 99 THR A CA 1
ATOM 780 C C . THR A 1 99 ? 8.812 -3.435 -4.399 1.00 68.62 99 THR A C 1
ATOM 782 O O . THR A 1 99 ? 9.695 -4.291 -4.459 1.00 68.62 99 THR A O 1
ATOM 785 N N . ILE A 1 100 ? 7.691 -3.579 -3.704 1.00 72.25 100 ILE A N 1
ATOM 786 C CA . ILE A 1 100 ? 7.337 -4.751 -2.919 1.00 72.25 100 ILE A CA 1
ATOM 787 C C . ILE A 1 100 ? 6.398 -5.646 -3.736 1.00 72.25 100 ILE A C 1
ATOM 789 O O . ILE A 1 100 ? 5.515 -5.192 -4.471 1.00 72.25 100 ILE A O 1
ATOM 793 N N . ILE A 1 101 ? 6.587 -6.957 -3.617 1.00 68.69 101 ILE A N 1
ATOM 794 C CA . ILE A 1 101 ? 5.711 -7.949 -4.239 1.00 68.69 101 ILE A CA 1
ATOM 795 C C . ILE A 1 101 ? 4.382 -8.000 -3.469 1.00 68.69 101 ILE A C 1
ATOM 797 O O . ILE A 1 101 ? 4.355 -8.278 -2.272 1.00 68.69 101 ILE A O 1
ATOM 801 N N . GLY A 1 102 ? 3.258 -7.79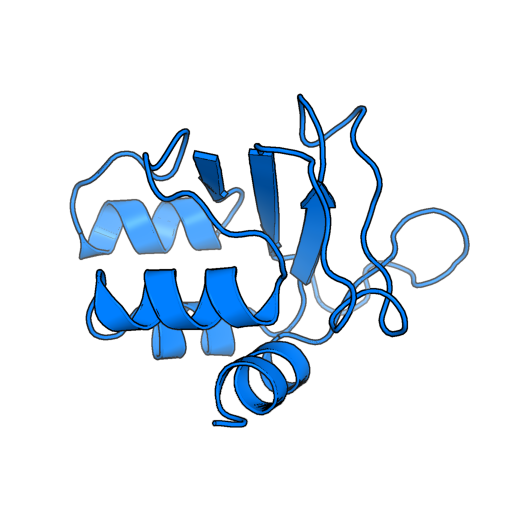8 -4.162 1.00 61.91 102 GLY A N 1
ATOM 802 C CA . GLY A 1 102 ? 1.934 -7.723 -3.540 1.00 61.91 102 GLY A CA 1
ATOM 803 C C . GLY A 1 102 ? 1.510 -9.001 -2.813 1.00 61.91 102 GLY A C 1
ATOM 804 O O . GLY A 1 102 ? 0.889 -8.931 -1.756 1.00 61.91 102 GLY A O 1
ATOM 805 N N . VAL A 1 103 ? 1.904 -10.176 -3.317 1.00 60.88 103 VAL A N 1
ATOM 806 C CA . VAL A 1 103 ? 1.624 -11.446 -2.624 1.00 60.88 103 VAL A CA 1
ATOM 807 C C . VAL A 1 103 ? 2.394 -11.578 -1.302 1.00 60.88 103 VAL A C 1
ATOM 809 O O . VAL A 1 103 ? 1.862 -12.148 -0.352 1.00 60.88 103 VAL A O 1
ATOM 812 N N . ALA A 1 104 ? 3.596 -10.997 -1.193 1.00 64.88 104 ALA A N 1
ATOM 813 C CA . ALA A 1 104 ? 4.370 -11.014 0.050 1.00 64.88 104 ALA A CA 1
ATOM 814 C C . ALA A 1 104 ? 3.686 -10.174 1.145 1.00 64.88 104 ALA A C 1
ATOM 816 O O . ALA A 1 104 ? 3.583 -10.610 2.288 1.00 64.88 104 ALA A O 1
ATOM 817 N N . LEU A 1 105 ? 3.112 -9.024 0.770 1.00 68.56 105 LEU A N 1
ATOM 818 C CA . LEU A 1 105 ? 2.377 -8.140 1.686 1.00 68.56 105 LEU A CA 1
ATOM 819 C C . LEU A 1 105 ? 1.143 -8.799 2.305 1.00 68.56 105 LEU A C 1
ATOM 821 O O . LEU A 1 105 ? 0.828 -8.582 3.474 1.00 68.56 105 LEU A O 1
ATOM 825 N N . ILE A 1 106 ? 0.446 -9.624 1.526 1.00 69.31 106 ILE A N 1
ATOM 826 C CA . ILE A 1 106 ? -0.738 -10.343 2.003 1.00 69.31 106 ILE A CA 1
ATOM 827 C C . ILE A 1 106 ? -0.353 -11.415 3.022 1.00 69.31 106 ILE A C 1
ATOM 829 O O . ILE A 1 106 ? -1.078 -11.600 3.996 1.00 69.31 106 ILE A O 1
ATOM 833 N N . GLY A 1 107 ? 0.776 -12.101 2.816 1.00 66.81 107 GLY A N 1
ATOM 834 C CA . GLY A 1 107 ? 1.282 -13.097 3.764 1.00 66.81 107 GLY A CA 1
ATOM 835 C C . GLY A 1 107 ? 1.624 -12.491 5.127 1.00 66.81 107 GLY A C 1
ATOM 836 O O . GLY A 1 107 ? 1.286 -13.070 6.155 1.00 66.81 107 GLY A O 1
ATOM 837 N N . ILE A 1 108 ? 2.220 -11.297 5.127 1.00 66.06 108 ILE A N 1
ATOM 838 C CA . ILE A 1 108 ? 2.643 -10.587 6.340 1.00 66.06 108 ILE A CA 1
ATOM 839 C C . ILE A 1 108 ? 1.445 -10.045 7.140 1.00 66.06 108 ILE A C 1
ATOM 841 O O . ILE A 1 108 ? 1.381 -10.215 8.354 1.00 66.06 108 ILE A O 1
ATOM 845 N N . GLY A 1 109 ? 0.428 -9.486 6.473 1.00 59.88 109 GLY A N 1
ATOM 846 C CA . GLY A 1 109 ? -0.784 -8.968 7.134 1.00 59.88 109 GLY A CA 1
ATOM 847 C C . GLY A 1 109 ? -1.671 -10.017 7.829 1.00 59.88 109 GLY A C 1
ATOM 848 O O . GLY A 1 109 ? -2.691 -9.654 8.418 1.00 59.88 109 GLY A O 1
ATOM 849 N N . MET A 1 110 ? -1.322 -11.306 7.738 1.00 57.28 110 MET A N 1
ATOM 850 C CA . MET A 1 110 ? -2.084 -12.434 8.290 1.00 57.28 110 MET A CA 1
ATOM 851 C C . MET A 1 110 ? -1.422 -13.126 9.490 1.00 57.28 110 MET A C 1
ATOM 853 O O . MET A 1 110 ? -2.014 -14.066 10.025 1.00 57.28 110 MET A O 1
ATOM 857 N N . ILE A 1 111 ? -0.248 -12.677 9.940 1.00 55.19 111 ILE A N 1
ATOM 858 C CA . ILE A 1 111 ? 0.349 -13.183 11.183 1.00 55.19 111 ILE A CA 1
ATOM 859 C C . ILE A 1 111 ? -0.443 -12.582 12.368 1.00 55.19 111 ILE A C 1
ATOM 861 O O . ILE A 1 111 ? -0.619 -11.361 12.402 1.00 55.19 111 ILE A O 1
ATOM 865 N N . PRO A 1 112 ? -1.018 -13.413 13.262 1.00 47.34 112 PRO A N 1
ATOM 866 C CA . PRO A 1 112 ? -1.832 -12.953 14.387 1.00 47.34 112 PRO A CA 1
ATOM 867 C C . PRO A 1 112 ? -1.035 -12.188 15.444 1.00 47.34 112 PRO A C 1
ATOM 869 O O . PRO A 1 112 ? 0.153 -12.522 15.654 1.00 47.34 112 PRO A O 1
#

Sequence (112 aa):
MISLYGSLARAFKEKYKLDPTDIPIHVQSVAEMMKAMTANFPGFRALFEAQGHYRVVRGDSFDDGHAVDENEIDMVWQDKDWHIMPVAAGAKKDGLIQTIIGVALIGIGMIP

pLDDT: mean 81.53, std 13.21, range [45.88, 94.5]

Foldseek 3Di:
DEAEDDPLQVVCCVPVVDHRGPDPDWDFALLRVLLVCCVVPPCSLVSLVVLFKKWKFFDDDPVPTHTAAPVCRPPGHPTGYMYIYRDHDPPDPPDDTRMDTSVVSNVSSPDD